Protein AF-A0A5K1BIK7-F1 (afdb_monomer)

Radius of gyration: 11.38 Å; Cα contacts (8 Å, |Δi|>4): 29; chains: 1; bounding box: 29×26×22 Å

InterPro domains:
  IPR039776 Sister chromatid cohesion protein Pds5 [PTHR12663] (2-59)

Sequence (60 aa):
DAFRVIVGTFSS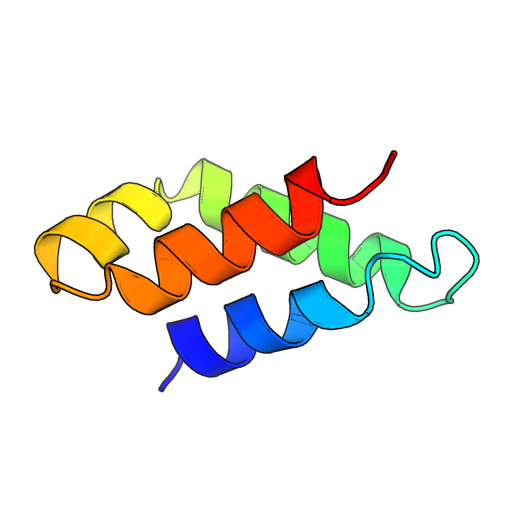LDEINSPSFGRMIAILETLAKYRSCVVMLDLECNDLVNEMFSTFLSIA

Nearest PDB structures (foldseek):
  5u7q-assembly3_C  TM=3.096E-01  e=7.543E+00  Homo sapiens

Foldseek 3Di:
DVLVVLLVVLLPCVPCVDPCNVVNVVSVVVCVVVVVLVVCVVVVVVVSNVSSVCSVVVPD

Mean predicted aligned error: 4.13 Å

Structure (mmCIF, N/CA/C/O backbone):
data_AF-A0A5K1BIK7-F1
#
_entry.id   AF-A0A5K1BIK7-F1
#
loop_
_atom_site.group_PDB
_atom_site.id
_atom_site.type_symbol
_atom_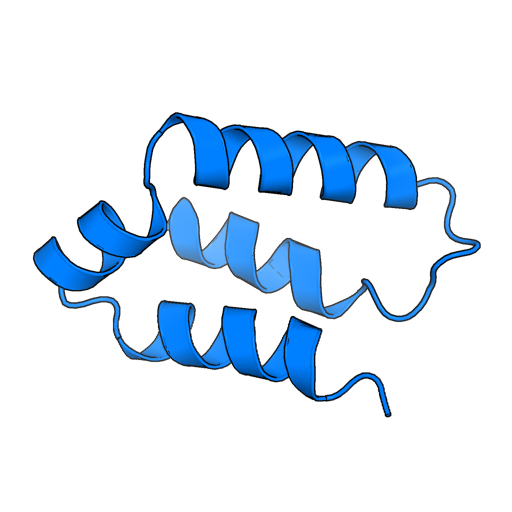site.label_atom_id
_atom_site.label_alt_id
_atom_site.label_comp_id
_atom_site.label_asym_id
_atom_site.label_entity_id
_atom_site.label_seq_id
_atom_site.pdbx_PDB_ins_code
_atom_site.Cartn_x
_atom_site.Cartn_y
_atom_site.Cartn_z
_atom_site.occupan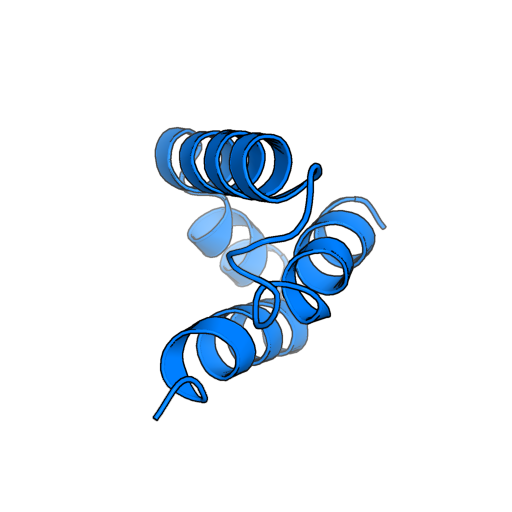cy
_atom_site.B_iso_or_equiv
_atom_site.auth_seq_id
_atom_site.auth_comp_id
_atom_site.auth_asym_id
_atom_site.auth_atom_id
_atom_site.pdbx_PDB_model_num
ATOM 1 N N . ASP A 1 1 ? -8.875 10.548 -4.232 1.00 80.31 1 ASP A N 1
ATOM 2 C CA . ASP A 1 1 ? -7.842 10.700 -5.288 1.00 80.31 1 ASP A CA 1
ATOM 3 C C . ASP A 1 1 ? -6.441 10.236 -4.907 1.00 80.31 1 ASP A C 1
ATOM 5 O O . ASP A 1 1 ? -5.897 9.415 -5.632 1.00 80.31 1 ASP A O 1
ATOM 9 N N . ALA A 1 2 ? -5.855 10.687 -3.789 1.00 88.19 2 ALA A N 1
ATOM 10 C CA . ALA A 1 2 ? -4.459 10.366 -3.443 1.00 88.19 2 ALA A CA 1
ATOM 11 C C . ALA A 1 2 ? -4.146 8.856 -3.397 1.00 88.19 2 ALA A C 1
ATOM 13 O O . ALA A 1 2 ? -3.230 8.403 -4.077 1.00 88.19 2 ALA A O 1
ATOM 14 N N . PHE A 1 3 ? -4.939 8.061 -2.666 1.00 91.31 3 PHE A N 1
ATOM 15 C CA . PHE A 1 3 ? -4.734 6.607 -2.602 1.00 91.31 3 PHE A CA 1
ATOM 16 C C . PHE A 1 3 ? -4.882 5.926 -3.958 1.00 91.31 3 PHE A C 1
ATOM 18 O O . PHE A 1 3 ? -4.144 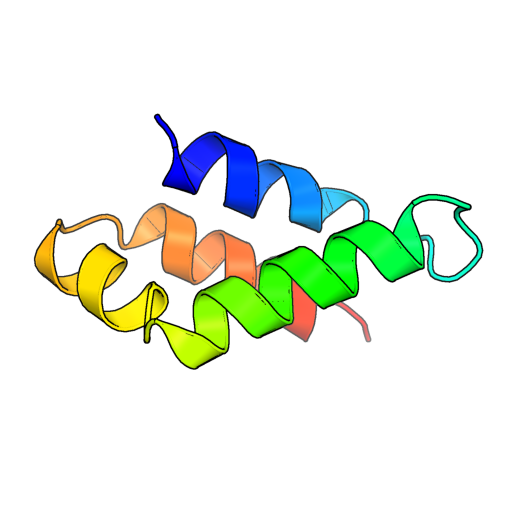5.001 -4.259 1.00 91.31 3 PHE A O 1
ATOM 25 N N . ARG A 1 4 ? -5.785 6.421 -4.804 1.00 91.94 4 ARG A N 1
ATOM 26 C CA . ARG A 1 4 ? -6.026 5.858 -6.131 1.00 91.94 4 ARG A CA 1
ATOM 27 C C . ARG A 1 4 ? -4.830 6.073 -7.062 1.00 91.94 4 ARG A C 1
ATOM 29 O O . ARG A 1 4 ? -4.447 5.160 -7.779 1.00 91.94 4 ARG A O 1
ATOM 36 N N . VAL A 1 5 ? -4.200 7.249 -6.992 1.00 91.00 5 VAL A N 1
ATOM 37 C CA . VAL A 1 5 ? -2.940 7.521 -7.704 1.00 91.00 5 VAL A CA 1
ATOM 38 C C . VAL A 1 5 ? -1.826 6.610 -7.192 1.00 91.00 5 VAL A C 1
ATOM 40 O O . VAL A 1 5 ? -1.113 6.015 -7.993 1.00 91.00 5 VAL A O 1
ATOM 43 N N . ILE A 1 6 ? -1.693 6.470 -5.871 1.00 89.31 6 ILE A N 1
ATOM 44 C CA . ILE A 1 6 ? -0.640 5.649 -5.263 1.00 89.31 6 ILE A CA 1
ATOM 45 C C . ILE A 1 6 ? -0.796 4.173 -5.646 1.00 89.31 6 ILE A C 1
ATOM 47 O O . ILE A 1 6 ? 0.159 3.575 -6.132 1.00 89.31 6 ILE A O 1
ATOM 51 N N . VAL A 1 7 ? -1.995 3.606 -5.483 1.00 90.38 7 VAL A N 1
ATOM 52 C CA . VAL A 1 7 ? -2.276 2.205 -5.826 1.00 90.38 7 VAL A CA 1
ATOM 53 C C . VAL A 1 7 ? -2.068 1.955 -7.318 1.00 90.38 7 VAL A C 1
ATOM 55 O O . VAL A 1 7 ? -1.365 1.016 -7.674 1.00 90.38 7 VAL A O 1
ATOM 58 N N . GLY A 1 8 ? -2.529 2.860 -8.186 1.00 88.31 8 GLY A N 1
ATOM 59 C CA . GLY A 1 8 ? -2.265 2.768 -9.625 1.00 88.31 8 GLY A CA 1
ATOM 60 C C . GLY A 1 8 ? -0.788 2.940 -10.004 1.00 88.31 8 GLY A C 1
ATOM 61 O O . GLY A 1 8 ? -0.396 2.589 -11.108 1.00 88.31 8 GLY A O 1
ATOM 62 N N . THR A 1 9 ? 0.067 3.451 -9.110 1.00 85.69 9 THR A N 1
ATOM 63 C CA . THR A 1 9 ? 1.520 3.475 -9.358 1.00 85.69 9 THR A CA 1
ATOM 64 C C . THR A 1 9 ? 2.130 2.080 -9.189 1.00 85.69 9 THR A C 1
ATOM 66 O O . THR A 1 9 ? 3.185 1.798 -9.750 1.00 85.69 9 THR A O 1
ATOM 69 N N . PHE A 1 10 ? 1.483 1.203 -8.417 1.00 84.44 10 PHE A N 1
ATOM 70 C CA . PHE A 1 10 ? 1.969 -0.145 -8.148 1.00 84.44 10 PHE A CA 1
ATOM 71 C C . PHE A 1 10 ? 1.643 -1.147 -9.246 1.00 84.44 10 PHE A C 1
ATOM 73 O O . PHE A 1 10 ? 2.356 -2.135 -9.349 1.00 84.44 10 P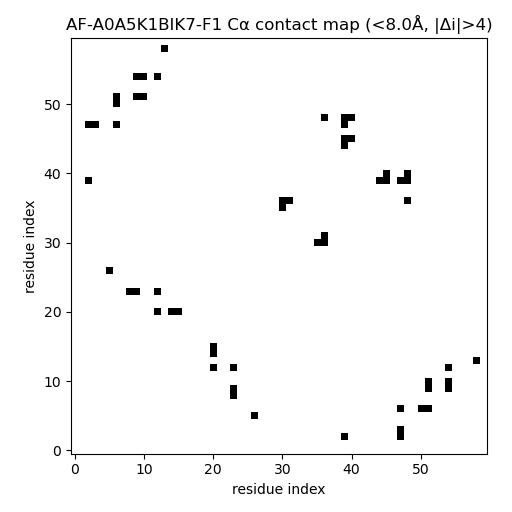HE A O 1
ATOM 80 N N . SER A 1 11 ? 0.656 -0.902 -10.110 1.00 78.25 11 SER A N 1
ATOM 81 C CA . SER A 1 11 ? 0.332 -1.817 -11.217 1.00 78.25 11 SER A CA 1
ATOM 82 C C . SER A 1 11 ? 1.483 -2.035 -12.213 1.00 78.25 11 SER A C 1
ATOM 84 O O . SER A 1 11 ? 1.399 -2.933 -13.037 1.00 78.25 11 SER A O 1
ATOM 86 N N . SER A 1 12 ? 2.543 -1.221 -12.145 1.00 72.00 12 SER A N 1
ATOM 87 C CA . SER A 1 12 ? 3.769 -1.336 -12.951 1.00 72.00 12 SER A CA 1
ATOM 88 C C . SER A 1 12 ? 4.967 -1.902 -12.164 1.00 72.00 12 SER A C 1
ATOM 90 O O . SER A 1 12 ? 6.113 -1.699 -12.560 1.00 72.00 12 SER A O 1
ATOM 92 N N . LEU A 1 13 ? 4.734 -2.537 -11.004 1.00 71.31 13 LEU A N 1
ATOM 93 C CA . LEU A 1 13 ? 5.791 -3.136 -10.168 1.00 71.31 13 LEU A CA 1
ATOM 94 C C . LEU A 1 13 ? 6.344 -4.463 -10.698 1.00 71.31 13 LEU A C 1
ATOM 96 O O . LEU A 1 13 ? 7.346 -4.943 -10.168 1.00 71.31 13 LEU A O 1
ATOM 100 N N . ASP A 1 14 ? 5.720 -5.054 -11.713 1.00 65.19 14 ASP A N 1
ATOM 101 C CA . ASP A 1 14 ? 6.223 -6.253 -12.386 1.00 65.19 14 ASP A CA 1
ATOM 102 C C . ASP A 1 14 ? 7.585 -6.003 -13.061 1.00 65.19 14 ASP A C 1
ATOM 104 O O . ASP A 1 14 ? 8.435 -6.894 -13.138 1.00 65.19 14 ASP A O 1
ATOM 108 N N . GLU A 1 15 ? 7.856 -4.759 -13.458 1.00 71.62 15 GLU A N 1
ATOM 109 C CA . GLU A 1 15 ? 9.140 -4.336 -14.006 1.00 71.62 15 GLU A CA 1
ATOM 110 C C . GLU A 1 15 ? 10.169 -4.017 -12.904 1.00 71.62 15 GLU A C 1
ATOM 112 O O . GLU A 1 15 ? 10.574 -2.871 -12.699 1.00 71.62 15 GLU A O 1
ATOM 117 N N . ILE A 1 16 ? 10.676 -5.048 -12.219 1.00 72.31 16 ILE A N 1
ATOM 118 C CA . ILE A 1 16 ? 11.729 -4.920 -11.182 1.00 72.31 16 ILE A CA 1
ATOM 119 C C . ILE A 1 16 ? 13.006 -4.240 -11.730 1.00 72.31 16 ILE A C 1
ATOM 121 O O . ILE A 1 16 ? 13.761 -3.606 -10.995 1.00 72.31 16 ILE A O 1
ATOM 125 N N . ASN A 1 17 ? 13.232 -4.323 -13.045 1.00 75.19 17 ASN A N 1
ATOM 126 C CA . ASN A 1 17 ? 14.355 -3.684 -13.741 1.00 75.19 17 ASN A CA 1
ATOM 127 C C . ASN A 1 17 ? 14.092 -2.219 -14.136 1.00 75.19 17 ASN A C 1
ATOM 129 O O . ASN A 1 17 ? 14.954 -1.581 -14.745 1.00 75.19 17 ASN A O 1
ATOM 133 N N . SER A 1 18 ? 12.913 -1.678 -13.826 1.00 80.38 18 SER A N 1
ATOM 134 C CA . SER A 1 18 ? 12.553 -0.309 -14.171 1.00 80.38 18 SER A CA 1
ATOM 135 C C . SER A 1 18 ? 13.336 0.708 -13.326 1.00 80.38 18 SER A C 1
ATOM 137 O O . SER A 1 18 ? 13.449 0.544 -12.106 1.00 80.38 18 SER A O 1
ATOM 139 N N . PRO A 1 19 ? 13.809 1.828 -13.910 1.00 80.75 19 PRO A N 1
ATOM 140 C CA . PRO A 1 19 ? 14.438 2.919 -13.160 1.00 80.75 19 PRO A CA 1
ATOM 141 C C . PRO A 1 19 ? 13.556 3.492 -12.039 1.00 80.75 19 PRO A C 1
ATOM 143 O O . PRO A 1 19 ? 14.065 4.110 -11.104 1.00 80.75 19 PRO A O 1
ATOM 146 N N . SER A 1 20 ? 12.232 3.304 -12.115 1.00 81.94 20 SER A N 1
ATOM 147 C CA . SER A 1 20 ? 11.284 3.751 -11.090 1.00 81.94 20 SER A CA 1
ATOM 148 C C . SER A 1 20 ? 11.083 2.770 -9.933 1.00 81.94 20 SER A C 1
ATOM 150 O O . SER A 1 20 ? 10.409 3.139 -8.970 1.00 81.94 20 SER A O 1
ATOM 152 N N . PHE A 1 21 ? 11.673 1.572 -9.970 1.00 83.94 21 PHE A N 1
ATOM 153 C CA . PHE A 1 21 ? 11.462 0.547 -8.942 1.00 83.94 21 PHE A CA 1
ATOM 154 C C . PHE A 1 21 ? 11.802 1.059 -7.533 1.00 83.94 21 PHE A C 1
ATOM 156 O O . PHE A 1 21 ? 10.978 0.988 -6.622 1.00 83.94 21 PHE A O 1
ATOM 163 N N . GLY A 1 22 ? 12.960 1.709 -7.363 1.00 86.62 22 GLY A N 1
ATOM 164 C CA . GLY A 1 22 ? 13.355 2.285 -6.070 1.00 86.62 22 GLY A CA 1
ATOM 165 C C . GLY A 1 22 ? 12.381 3.352 -5.549 1.00 86.62 22 GLY A C 1
ATOM 166 O O . GLY A 1 22 ? 12.138 3.445 -4.346 1.00 86.62 22 GLY A O 1
ATOM 167 N N . ARG A 1 23 ? 11.753 4.121 -6.449 1.00 87.19 23 ARG A N 1
ATOM 168 C CA . ARG A 1 23 ? 10.718 5.097 -6.076 1.00 87.19 23 ARG A CA 1
ATOM 169 C C . ARG A 1 23 ? 9.448 4.400 -5.590 1.00 87.19 23 ARG A C 1
ATOM 171 O O . ARG A 1 23 ? 8.852 4.864 -4.622 1.00 87.19 23 ARG A O 1
ATOM 178 N N . MET A 1 24 ? 9.035 3.312 -6.237 1.00 85.50 24 MET A N 1
ATOM 179 C CA . MET A 1 24 ? 7.859 2.538 -5.824 1.00 85.50 24 MET A CA 1
ATOM 180 C C . MET A 1 24 ? 8.065 1.909 -4.441 1.00 85.50 24 MET A C 1
ATOM 182 O O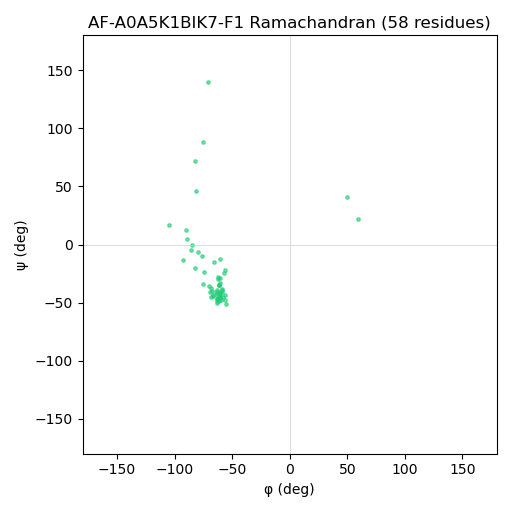 . MET A 1 24 ? 7.168 1.999 -3.603 1.00 85.50 24 MET A O 1
ATOM 186 N N . ILE A 1 25 ? 9.261 1.382 -4.157 1.00 87.12 25 ILE A N 1
ATOM 187 C CA . ILE A 1 25 ? 9.613 0.875 -2.822 1.00 87.12 25 ILE A CA 1
ATOM 188 C C . ILE A 1 25 ? 9.501 1.978 -1.761 1.00 87.12 25 ILE A C 1
ATOM 190 O O . ILE A 1 25 ? 8.831 1.777 -0.752 1.00 87.12 25 ILE A O 1
ATOM 194 N N . ALA A 1 26 ? 10.049 3.172 -2.006 1.00 91.12 26 ALA A N 1
ATOM 195 C CA . ALA A 1 26 ? 9.958 4.285 -1.053 1.00 91.12 26 ALA A CA 1
ATOM 196 C C . ALA A 1 26 ? 8.504 4.735 -0.776 1.00 91.12 26 ALA A C 1
ATOM 198 O O . ALA A 1 26 ? 8.152 5.117 0.348 1.00 91.12 26 ALA A O 1
ATOM 199 N N . ILE A 1 27 ? 7.631 4.681 -1.790 1.00 90.56 27 ILE A N 1
ATOM 200 C CA . ILE A 1 27 ? 6.195 4.954 -1.626 1.00 90.56 27 ILE A CA 1
ATOM 201 C C . ILE A 1 27 ? 5.549 3.867 -0.756 1.00 90.56 27 ILE A C 1
ATOM 203 O O . ILE A 1 27 ? 4.801 4.192 0.168 1.00 90.56 27 ILE A O 1
ATOM 207 N N . LEU A 1 28 ? 5.864 2.594 -0.998 1.00 90.56 28 LEU A N 1
ATOM 208 C CA . LEU A 1 28 ? 5.343 1.476 -0.211 1.00 90.56 28 LEU A CA 1
ATOM 209 C C . LEU A 1 28 ? 5.805 1.533 1.256 1.00 90.56 28 LEU A C 1
ATOM 211 O O . LEU A 1 28 ? 4.990 1.362 2.164 1.00 90.56 28 LEU A O 1
ATOM 215 N N . GLU A 1 29 ? 7.075 1.858 1.507 1.00 93.19 29 GLU A N 1
ATOM 216 C CA . GLU A 1 29 ? 7.609 2.088 2.857 1.00 93.19 29 GLU A CA 1
ATOM 217 C C . GLU A 1 29 ? 6.858 3.213 3.576 1.00 93.19 29 GLU A C 1
ATOM 219 O O . GLU A 1 29 ? 6.525 3.100 4.760 1.00 93.19 29 GLU A O 1
ATOM 224 N N . THR A 1 30 ? 6.535 4.287 2.852 1.00 93.75 30 THR A N 1
ATOM 225 C CA . THR A 1 30 ? 5.733 5.395 3.378 1.00 93.75 30 THR A CA 1
ATOM 226 C C . THR A 1 30 ? 4.329 4.919 3.754 1.00 93.75 30 THR A C 1
ATOM 228 O O . THR A 1 30 ? 3.872 5.186 4.868 1.00 93.75 30 THR A O 1
ATOM 231 N N . LEU A 1 31 ? 3.653 4.159 2.885 1.00 92.62 31 LEU A N 1
ATOM 232 C CA . LEU A 1 31 ? 2.330 3.603 3.190 1.00 92.62 31 LEU A CA 1
ATOM 233 C C . LEU A 1 31 ? 2.356 2.724 4.440 1.00 92.62 31 LEU A C 1
ATOM 235 O O . LEU A 1 31 ? 1.487 2.874 5.306 1.00 92.62 31 LEU A O 1
ATOM 239 N N . ALA A 1 32 ? 3.360 1.854 4.552 1.00 93.56 32 ALA A N 1
ATOM 240 C CA . ALA A 1 32 ? 3.542 0.973 5.698 1.00 93.56 32 ALA A CA 1
ATOM 241 C C . ALA A 1 32 ? 3.777 1.773 6.988 1.00 93.56 32 ALA A C 1
ATOM 243 O O . ALA A 1 32 ? 3.100 1.540 7.993 1.00 93.56 32 ALA A O 1
ATOM 244 N N . LYS A 1 33 ? 4.667 2.775 6.948 1.00 96.62 33 LYS A N 1
ATOM 245 C CA . LYS A 1 33 ? 4.981 3.648 8.091 1.00 96.62 33 LYS A CA 1
ATOM 246 C C . LYS A 1 33 ? 3.740 4.344 8.645 1.00 96.62 33 LYS A C 1
ATOM 248 O O . LYS A 1 33 ? 3.567 4.410 9.860 1.00 96.62 33 LYS A O 1
ATOM 253 N N . TYR A 1 34 ? 2.878 4.849 7.766 1.00 95.56 34 TYR A N 1
ATOM 254 C CA . TYR A 1 34 ? 1.657 5.556 8.157 1.00 95.56 34 TYR A CA 1
ATOM 255 C C . TYR A 1 34 ? 0.443 4.637 8.333 1.00 95.56 34 TYR A C 1
ATOM 257 O O . TYR A 1 34 ? -0.653 5.134 8.574 1.00 95.56 34 TYR A O 1
ATOM 265 N N . ARG A 1 35 ? 0.616 3.310 8.225 1.00 95.38 35 ARG A N 1
ATOM 266 C CA . ARG A 1 35 ? -0.482 2.326 8.264 1.00 95.38 35 ARG A CA 1
ATOM 267 C C . ARG A 1 35 ? -1.616 2.698 7.304 1.00 95.38 35 ARG A C 1
ATOM 269 O O . ARG A 1 35 ? -2.793 2.558 7.622 1.00 95.38 35 ARG A O 1
ATOM 276 N N . SER A 1 36 ? -1.250 3.172 6.116 1.00 94.50 36 SER A N 1
ATOM 277 C CA . SER A 1 36 ? -2.185 3.762 5.155 1.00 94.50 36 SER A CA 1
ATOM 278 C C . SER A 1 36 ? -3.273 2.788 4.706 1.00 94.50 36 SER A C 1
ATOM 280 O O . SER A 1 36 ? -4.390 3.214 4.453 1.00 94.50 36 SER A O 1
ATOM 282 N N . CYS A 1 37 ? -2.994 1.481 4.691 1.00 93.69 37 CYS A N 1
ATOM 283 C CA . CYS A 1 37 ? -4.007 0.464 4.404 1.00 93.69 37 CYS A CA 1
ATOM 284 C C . CYS A 1 37 ? -5.151 0.468 5.427 1.00 93.69 37 CYS A C 1
ATOM 286 O O . CYS A 1 37 ? -6.293 0.247 5.051 1.00 93.69 37 CYS A O 1
ATOM 288 N N . VAL A 1 38 ? -4.867 0.748 6.705 1.00 95.50 38 VAL A N 1
ATOM 289 C CA . VAL A 1 38 ? -5.904 0.855 7.746 1.00 95.50 38 VAL A CA 1
ATOM 290 C C . VAL A 1 38 ? -6.761 2.090 7.494 1.00 95.50 38 VAL A C 1
ATOM 292 O O . VAL A 1 38 ? -7.978 1.987 7.464 1.00 95.50 38 VAL A O 1
ATOM 295 N N . VAL A 1 39 ? -6.127 3.226 7.187 1.00 95.50 39 VAL A N 1
ATOM 296 C CA . VAL A 1 39 ? -6.842 4.458 6.817 1.00 95.50 39 VAL A CA 1
ATOM 297 C C . VAL A 1 39 ? -7.722 4.241 5.582 1.00 95.50 39 VAL 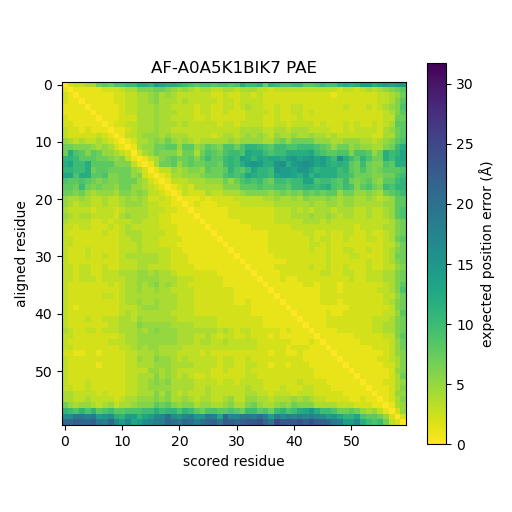A C 1
ATOM 299 O O . VAL A 1 39 ? -8.839 4.739 5.528 1.00 95.50 39 VAL A O 1
ATOM 302 N N . MET A 1 40 ? -7.255 3.482 4.589 1.00 94.50 40 MET A N 1
ATOM 303 C CA . MET A 1 40 ? -8.062 3.133 3.417 1.00 94.50 40 MET A CA 1
ATOM 304 C C . MET A 1 40 ? -9.292 2.296 3.788 1.00 94.50 40 MET A C 1
ATOM 306 O O . MET A 1 40 ? -10.353 2.531 3.219 1.00 94.50 40 MET A O 1
ATOM 310 N N . LEU A 1 41 ? -9.172 1.358 4.733 1.00 95.06 41 LEU A N 1
ATOM 311 C CA . LEU A 1 41 ? -10.310 0.579 5.231 1.00 95.06 41 LEU A CA 1
ATOM 312 C C . LEU A 1 41 ? -11.306 1.460 5.997 1.00 95.06 41 LEU A C 1
ATOM 314 O O . LEU A 1 41 ? -12.505 1.362 5.750 1.00 95.06 41 LEU A O 1
ATOM 318 N N . ASP A 1 42 ? -10.818 2.363 6.853 1.00 96.50 42 ASP A N 1
ATOM 319 C CA . ASP A 1 42 ? -11.658 3.311 7.603 1.00 96.50 42 ASP A CA 1
ATOM 320 C C . ASP A 1 42 ? -12.422 4.275 6.676 1.00 96.50 42 ASP A C 1
ATOM 322 O O . ASP A 1 42 ? -13.516 4.729 7.000 1.00 96.50 42 ASP A O 1
ATOM 326 N N . LEU A 1 43 ? -11.847 4.580 5.508 1.00 95.44 43 LEU A N 1
ATOM 327 C CA . LEU A 1 43 ? -12.455 5.394 4.450 1.00 95.44 43 LEU A CA 1
ATOM 328 C C . LEU A 1 43 ? -13.256 4.567 3.430 1.00 95.44 43 LEU A C 1
ATOM 330 O O . LEU A 1 43 ? -13.569 5.074 2.353 1.00 95.44 43 LEU A O 1
ATOM 334 N N . GLU A 1 44 ? -13.531 3.295 3.722 1.00 95.81 44 GLU A N 1
ATOM 335 C CA . GLU A 1 44 ? -14.304 2.377 2.873 1.00 95.81 44 GLU A C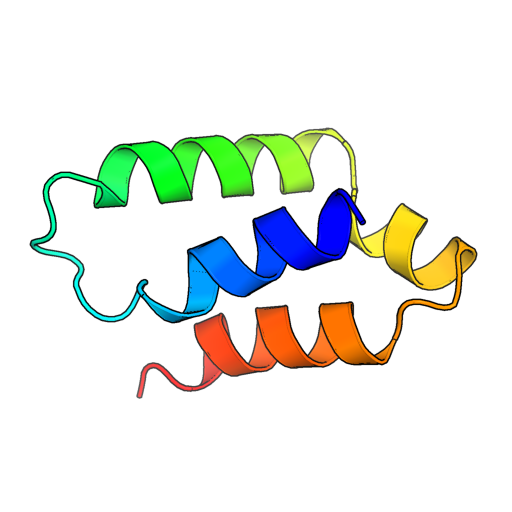A 1
ATOM 336 C C . GLU A 1 44 ? -13.713 2.154 1.462 1.00 95.81 44 GLU A C 1
ATOM 338 O O . GLU A 1 44 ? -14.391 1.690 0.545 1.00 95.81 44 GLU A O 1
ATOM 343 N N . CYS A 1 45 ? -12.414 2.407 1.271 1.00 95.38 45 CYS A N 1
ATOM 344 C CA . CYS A 1 45 ? -11.689 2.225 0.007 1.00 95.38 45 CYS A CA 1
ATOM 345 C C . CYS A 1 45 ? -11.266 0.760 -0.229 1.00 95.38 45 CYS A C 1
ATOM 347 O O . CYS A 1 45 ? -10.122 0.484 -0.603 1.00 95.38 45 CYS A O 1
ATOM 349 N N . ASN A 1 46 ? -12.179 -0.185 -0.002 1.00 94.75 46 ASN A N 1
ATOM 350 C CA . ASN A 1 46 ? -11.907 -1.627 -0.033 1.00 94.75 46 ASN A CA 1
ATOM 351 C C . ASN A 1 46 ? -11.357 -2.104 -1.387 1.00 94.75 46 ASN A C 1
ATOM 353 O O . ASN A 1 46 ? -10.435 -2.918 -1.429 1.00 94.75 46 ASN A O 1
ATOM 357 N N . ASP A 1 47 ? -11.869 -1.551 -2.487 1.00 94.69 47 ASP A N 1
ATOM 358 C CA . ASP A 1 47 ? -11.442 -1.903 -3.846 1.00 94.69 47 ASP A CA 1
ATOM 359 C C . ASP A 1 47 ? -9.955 -1.605 -4.070 1.00 94.69 47 ASP A C 1
ATOM 361 O O . ASP A 1 47 ? -9.227 -2.431 -4.614 1.00 94.69 47 ASP A O 1
ATOM 365 N N . LEU A 1 48 ? -9.479 -0.460 -3.568 1.00 94.56 48 LEU A N 1
ATOM 366 C CA . LEU A 1 48 ? -8.080 -0.047 -3.696 1.00 94.56 48 LEU A CA 1
ATOM 367 C C . LEU A 1 48 ? -7.148 -0.907 -2.840 1.00 94.56 48 LEU A C 1
ATOM 369 O O . LEU A 1 48 ? -6.022 -1.192 -3.243 1.00 94.56 48 LEU A O 1
ATOM 373 N N . VAL A 1 49 ? -7.605 -1.325 -1.655 1.00 93.69 49 VAL A N 1
ATOM 374 C CA . VAL A 1 49 ? -6.851 -2.264 -0.815 1.00 93.69 49 VAL A CA 1
ATOM 375 C C . VAL A 1 49 ? -6.708 -3.595 -1.553 1.00 93.69 49 VAL A C 1
ATOM 377 O O . VAL A 1 49 ? -5.593 -4.096 -1.697 1.00 93.69 49 VAL A O 1
ATOM 380 N N . ASN A 1 50 ? -7.804 -4.128 -2.093 1.00 93.25 50 ASN A N 1
ATOM 381 C CA . ASN A 1 50 ? -7.790 -5.374 -2.859 1.00 93.25 50 ASN A CA 1
ATOM 382 C C . ASN A 1 50 ? -6.904 -5.290 -4.111 1.00 93.25 50 ASN A C 1
ATOM 384 O O . ASN A 1 50 ? -6.147 -6.224 -4.374 1.00 93.25 50 ASN A O 1
ATOM 388 N N . GLU A 1 51 ? -6.956 -4.187 -4.859 1.00 92.06 51 GLU A N 1
ATOM 389 C CA . GLU A 1 51 ? -6.116 -3.952 -6.042 1.00 92.06 51 GLU A CA 1
ATOM 390 C C . GLU A 1 51 ? -4.623 -3.958 -5.688 1.00 92.06 51 GLU A C 1
ATOM 392 O O . GLU A 1 51 ? -3.824 -4.637 -6.340 1.00 92.06 51 GLU A O 1
ATOM 397 N N . MET A 1 52 ? -4.247 -3.268 -4.610 1.00 90.12 52 MET A N 1
ATOM 398 C CA . MET A 1 52 ? -2.864 -3.205 -4.148 1.00 90.12 52 MET A CA 1
ATOM 399 C C . MET A 1 52 ? -2.334 -4.595 -3.763 1.00 90.12 52 MET A C 1
ATOM 401 O O . MET A 1 52 ? -1.262 -4.999 -4.214 1.00 90.12 52 MET A O 1
ATOM 405 N N . PHE A 1 53 ? -3.092 -5.355 -2.967 1.00 89.88 53 PHE A N 1
ATOM 406 C CA . PHE A 1 53 ? -2.689 -6.709 -2.580 1.00 89.88 53 PHE A CA 1
ATOM 407 C C . PHE A 1 53 ? -2.702 -7.681 -3.760 1.00 89.88 53 PHE A C 1
ATOM 409 O O . PHE A 1 53 ? -1.799 -8.505 -3.856 1.00 89.88 53 PHE A O 1
ATOM 416 N N . SER A 1 54 ? -3.662 -7.566 -4.680 1.00 89.44 54 SER A N 1
ATOM 417 C CA . SER A 1 54 ? -3.681 -8.381 -5.902 1.00 89.44 54 SER A CA 1
ATOM 418 C C . SER A 1 54 ? -2.441 -8.120 -6.745 1.00 89.44 54 SER A C 1
ATOM 420 O O . SER A 1 54 ? -1.819 -9.062 -7.210 1.00 89.44 54 SER A O 1
ATOM 422 N N . THR A 1 55 ? -2.015 -6.864 -6.866 1.00 86.06 55 THR A N 1
ATOM 423 C CA . THR A 1 55 ? -0.790 -6.503 -7.588 1.00 86.06 55 THR A CA 1
ATOM 424 C C . THR A 1 55 ? 0.452 -7.146 -6.968 1.00 86.06 55 THR A C 1
ATOM 426 O O . THR A 1 55 ? 1.268 -7.719 -7.682 1.00 86.06 55 THR A O 1
ATOM 429 N N . PHE A 1 56 ? 0.593 -7.113 -5.639 1.00 82.81 56 PHE A N 1
ATOM 430 C CA . PHE A 1 56 ? 1.762 -7.695 -4.967 1.00 82.81 56 PHE A CA 1
ATOM 431 C C . PHE A 1 56 ? 1.739 -9.226 -4.904 1.00 82.81 56 PHE A C 1
ATOM 433 O O . PHE A 1 56 ? 2.794 -9.852 -4.940 1.00 82.81 56 PHE A O 1
ATOM 440 N N . LEU A 1 57 ? 0.555 -9.831 -4.781 1.00 82.94 57 LEU A N 1
ATOM 441 C CA . LEU A 1 57 ? 0.381 -11.279 -4.622 1.00 82.94 57 LEU A CA 1
ATOM 442 C C . LEU A 1 57 ? 0.170 -12.014 -5.953 1.00 82.94 57 LEU A C 1
ATOM 444 O O . LEU A 1 57 ? 0.268 -13.237 -5.985 1.00 82.94 57 LEU A O 1
ATOM 448 N N . SER A 1 58 ? -0.108 -11.294 -7.044 1.00 75.06 58 SER A N 1
ATOM 449 C CA . SER A 1 58 ? -0.194 -11.853 -8.401 1.00 75.06 58 SER A CA 1
ATOM 450 C C . SER A 1 58 ? 1.180 -12.076 -9.042 1.00 75.06 58 SER A C 1
ATOM 452 O O . SER A 1 58 ? 1.244 -12.647 -10.130 1.00 75.06 58 SER A O 1
ATOM 454 N N . ILE A 1 59 ? 2.268 -11.642 -8.400 1.00 57.94 59 ILE A N 1
ATOM 455 C CA . ILE A 1 59 ? 3.636 -11.962 -8.814 1.00 57.94 59 ILE A CA 1
ATOM 456 C C . ILE A 1 59 ? 3.899 -13.422 -8.405 1.00 57.94 59 ILE A C 1
ATOM 458 O O . ILE A 1 59 ? 4.332 -13.694 -7.284 1.00 57.94 59 ILE A O 1
ATOM 462 N N . ALA A 1 60 ? 3.554 -14.351 -9.298 1.00 44.66 60 ALA A N 1
ATOM 463 C CA . ALA A 1 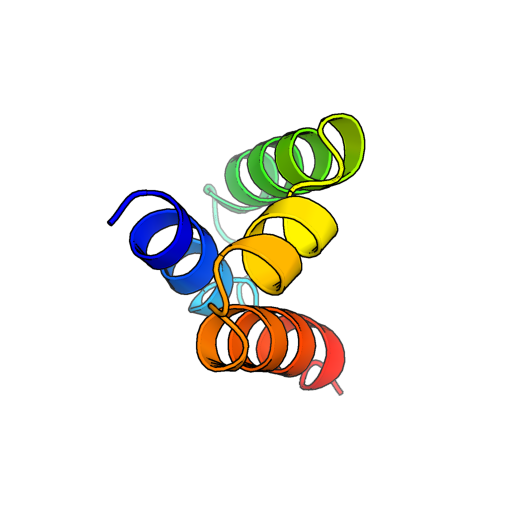60 ? 3.877 -15.777 -9.233 1.00 44.66 60 ALA A CA 1
ATOM 464 C C . ALA A 1 60 ? 4.925 -16.129 -10.294 1.00 44.66 60 ALA A C 1
ATOM 466 O O . ALA A 1 60 ? 4.822 -15.588 -11.419 1.00 44.66 60 ALA A O 1
#

pLDDT: mean 86.78, std 10.08, range [44.66, 96.62]

Solvent-accessible surface area (backbone atoms only — not comparable to full-atom values): 3596 Å² total; per-residue (Å²): 109,70,66,60,56,55,43,64,60,47,75,63,60,84,47,70,86,42,93,57,38,70,58,53,51,55,52,49,52,51,37,59,74,67,43,40,70,58,56,33,53,78,68,68,40,52,69,55,55,51,51,44,52,47,53,67,66,66,72,120

Organism: NCBI:txid210225

Secondary structure (DSSP, 8-state):
-HHHHHHHHHTTTT-TTSTTHHHHHHHHHHHHHTTHHHHHHHTT-HHHHHHHHHHHHS--